Protein AF-A0A2A5F2L4-F1 (afdb_monomer_lite)

Structure (mmCIF, N/CA/C/O backbone):
data_AF-A0A2A5F2L4-F1
#
_entry.id   AF-A0A2A5F2L4-F1
#
loop_
_atom_site.group_PDB
_atom_site.id
_atom_site.type_symbol
_atom_site.label_atom_id
_atom_site.label_alt_id
_atom_site.label_comp_id
_atom_site.label_asym_id
_atom_site.label_entity_id
_atom_site.label_seq_id
_atom_site.pdbx_PDB_ins_code
_atom_site.Cartn_x
_atom_site.Cartn_y
_atom_site.Cartn_z
_atom_site.occupancy
_atom_site.B_iso_or_equiv
_atom_site.auth_seq_id
_atom_site.auth_comp_id
_atom_site.auth_asym_id
_atom_site.auth_atom_id
_atom_site.pdbx_PDB_model_num
ATOM 1 N N . MET A 1 1 ? 11.786 8.900 10.873 1.00 39.59 1 MET A N 1
ATOM 2 C CA . MET A 1 1 ? 11.672 7.468 11.215 1.00 39.59 1 MET A CA 1
ATOM 3 C C . MET A 1 1 ? 10.714 6.855 10.212 1.00 39.59 1 MET A C 1
ATOM 5 O O . MET A 1 1 ? 9.561 7.261 10.193 1.00 39.59 1 MET A O 1
ATOM 9 N N . PHE A 1 2 ? 11.208 6.007 9.309 1.00 40.28 2 PHE A N 1
ATOM 10 C CA . PHE A 1 2 ? 10.363 5.279 8.358 1.00 40.28 2 PHE A CA 1
ATOM 11 C C . PHE A 1 2 ? 9.439 4.360 9.176 1.00 40.28 2 PHE A C 1
ATOM 13 O O . PHE A 1 2 ? 9.967 3.653 10.040 1.00 40.28 2 PHE A O 1
ATOM 20 N N . PRO A 1 3 ? 8.097 4.404 9.034 1.00 48.19 3 PRO A N 1
ATOM 21 C CA . PRO A 1 3 ? 7.228 3.473 9.728 1.00 48.19 3 PRO A CA 1
ATOM 22 C C . PRO A 1 3 ? 7.641 2.070 9.309 1.00 48.19 3 PRO A C 1
ATOM 24 O O . PRO A 1 3 ? 7.512 1.709 8.142 1.00 48.19 3 PRO A O 1
ATOM 27 N N . GLN A 1 4 ? 8.177 1.306 10.260 1.00 52.31 4 GLN A N 1
ATOM 28 C CA . GLN A 1 4 ? 8.388 -0.129 10.111 1.00 52.31 4 GLN A CA 1
ATOM 29 C C . GLN A 1 4 ? 7.113 -0.669 9.460 1.00 52.31 4 GLN A C 1
ATOM 31 O O . GLN A 1 4 ? 6.025 -0.471 10.011 1.00 52.31 4 GLN A O 1
ATOM 36 N N . VAL A 1 5 ? 7.230 -1.191 8.236 1.00 53.09 5 VAL A N 1
ATOM 37 C CA . VAL A 1 5 ? 6.128 -1.847 7.526 1.00 53.09 5 VAL A CA 1
ATOM 38 C C . VAL A 1 5 ? 5.585 -2.844 8.533 1.00 53.09 5 VAL A C 1
ATOM 40 O O . VAL A 1 5 ? 6.325 -3.732 8.940 1.00 53.09 5 VAL A O 1
ATOM 43 N N . TYR A 1 6 ? 4.393 -2.547 9.056 1.00 51.50 6 TYR A N 1
ATOM 44 C CA . TYR A 1 6 ? 3.859 -3.120 10.288 1.00 51.50 6 TYR A CA 1
ATOM 45 C C . TYR A 1 6 ? 4.191 -4.615 10.375 1.00 51.50 6 TYR A C 1
ATOM 47 O O . TYR A 1 6 ? 3.823 -5.360 9.475 1.00 51.50 6 TYR A O 1
ATOM 55 N N . GLU A 1 7 ? 4.832 -5.053 11.460 1.00 47.75 7 GLU A N 1
ATOM 56 C CA . GLU A 1 7 ? 5.227 -6.453 11.729 1.00 47.75 7 GLU A CA 1
ATOM 57 C C . GLU A 1 7 ? 4.033 -7.443 11.794 1.00 47.75 7 GLU A C 1
ATOM 59 O O . GLU A 1 7 ? 4.200 -8.615 12.107 1.00 47.75 7 GLU A O 1
ATOM 64 N N . GLU A 1 8 ? 2.818 -6.982 11.484 1.00 55.34 8 GLU A N 1
ATOM 65 C CA . GLU A 1 8 ? 1.551 -7.719 11.504 1.00 55.34 8 GLU A CA 1
ATOM 66 C C . GLU A 1 8 ? 0.963 -7.964 10.095 1.00 55.34 8 GLU A C 1
ATOM 68 O O . GLU A 1 8 ? -0.243 -8.207 9.956 1.00 55.34 8 GLU A O 1
ATOM 73 N N . VAL A 1 9 ? 1.746 -7.805 9.023 1.00 65.38 9 VAL A N 1
ATOM 74 C CA . VAL A 1 9 ? 1.334 -8.146 7.647 1.00 65.38 9 VAL A CA 1
ATOM 75 C C . VAL A 1 9 ? 2.410 -8.923 6.907 1.00 65.38 9 VAL A C 1
ATOM 77 O O . VAL A 1 9 ? 3.599 -8.680 7.094 1.00 65.38 9 VAL A O 1
ATOM 80 N N . ASP A 1 10 ? 1.978 -9.805 6.009 1.00 70.12 10 ASP A N 1
ATOM 81 C CA . ASP A 1 10 ? 2.840 -10.708 5.245 1.00 70.12 10 ASP A CA 1
ATOM 82 C C . ASP A 1 10 ? 3.607 -9.994 4.113 1.00 70.12 10 ASP A C 1
ATOM 84 O O . ASP A 1 1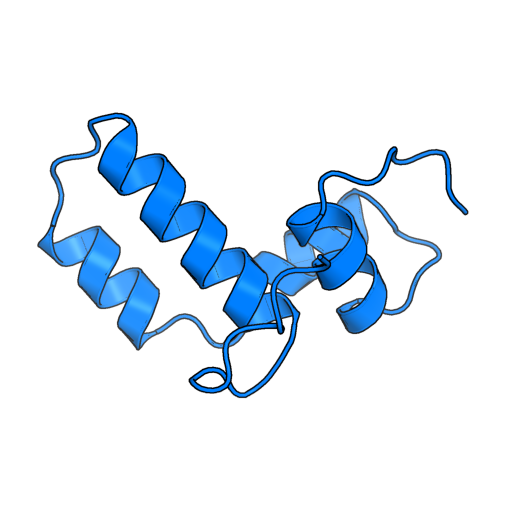0 ? 4.518 -10.569 3.512 1.00 70.12 10 ASP A O 1
ATOM 88 N N . GLY A 1 11 ? 3.298 -8.721 3.815 1.00 77.75 11 GLY A N 1
ATOM 89 C CA . GLY A 1 11 ? 4.064 -7.953 2.836 1.00 77.75 11 GLY A CA 1
ATOM 90 C C . GLY A 1 11 ? 3.677 -6.480 2.635 1.00 77.75 11 GLY A C 1
ATOM 91 O O . GLY A 1 11 ? 2.695 -5.988 3.198 1.00 77.75 11 GLY A O 1
ATOM 92 N N . PRO A 1 12 ? 4.441 -5.753 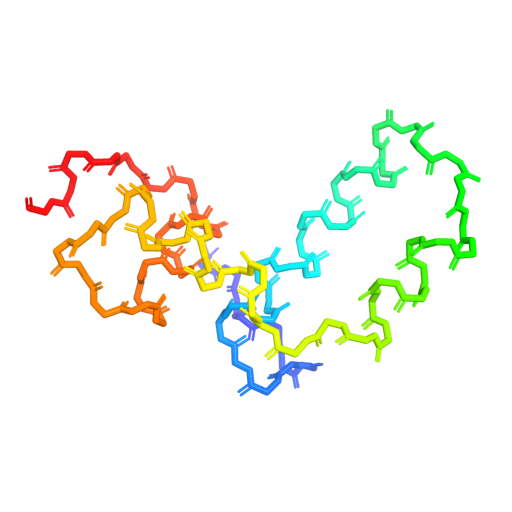1.793 1.00 81.12 12 PRO A N 1
ATOM 93 C CA . PRO A 1 12 ? 4.284 -4.309 1.603 1.00 81.12 12 PRO A CA 1
ATOM 94 C C . PRO A 1 12 ? 2.933 -3.868 1.035 1.00 81.12 12 PRO A C 1
ATOM 96 O O . PRO A 1 12 ? 2.386 -2.856 1.463 1.00 81.12 12 PRO A O 1
ATOM 99 N N . CYS A 1 13 ? 2.377 -4.626 0.089 1.00 84.81 13 CYS A N 1
ATOM 100 C CA . CYS A 1 13 ? 1.086 -4.308 -0.521 1.00 84.81 13 CYS A CA 1
ATOM 101 C C . CYS A 1 13 ? -0.072 -4.495 0.460 1.00 84.81 13 CYS A C 1
ATOM 103 O O . CYS A 1 13 ? -0.973 -3.666 0.535 1.00 84.81 13 CYS A O 1
ATOM 105 N N . GLN A 1 14 ? 0.009 -5.513 1.313 1.00 84.06 14 GLN A N 1
ATOM 106 C CA . GLN A 1 14 ? -0.946 -5.716 2.397 1.00 84.06 14 GLN A CA 1
ATOM 107 C C . GLN A 1 14 ? -0.831 -4.611 3.467 1.00 84.06 14 GLN A C 1
ATOM 109 O O . GLN A 1 14 ? -1.832 -4.154 4.023 1.00 84.06 14 GLN A O 1
ATOM 114 N N . ALA A 1 15 ? 0.384 -4.105 3.722 1.00 82.94 15 ALA A N 1
ATOM 115 C CA . ALA A 1 15 ? 0.596 -2.935 4.577 1.00 82.94 15 ALA A CA 1
ATOM 116 C C . ALA A 1 15 ? -0.068 -1.672 4.003 1.00 82.94 15 ALA A C 1
ATOM 118 O O . ALA A 1 15 ? -0.712 -0.919 4.740 1.00 82.94 15 ALA A O 1
ATOM 119 N N . LEU A 1 16 ? 0.067 -1.458 2.689 1.00 83.56 16 LEU A N 1
ATOM 120 C CA . LEU A 1 16 ? -0.601 -0.388 1.949 1.00 83.56 16 LEU A CA 1
ATOM 121 C C . LEU A 1 16 ? -2.119 -0.492 2.061 1.00 83.56 16 LEU A C 1
ATOM 123 O O . LEU A 1 16 ? -2.765 0.481 2.443 1.00 83.56 16 LEU A O 1
ATOM 127 N N . GLU A 1 17 ? -2.690 -1.666 1.826 1.00 81.06 17 GLU A N 1
ATOM 128 C CA . GLU A 1 17 ? -4.129 -1.887 1.974 1.00 81.06 17 GLU A CA 1
ATOM 129 C C . GLU A 1 17 ? -4.611 -1.589 3.398 1.00 81.06 17 GLU A C 1
ATOM 131 O O . GLU A 1 17 ? -5.584 -0.855 3.585 1.00 81.06 17 GLU A O 1
ATOM 136 N N . LYS A 1 18 ? -3.893 -2.055 4.431 1.00 79.06 18 LYS A N 1
ATOM 137 C CA . LYS A 1 18 ? -4.222 -1.709 5.823 1.00 79.06 18 LYS A CA 1
ATOM 138 C C . LYS A 1 18 ? -4.135 -0.200 6.088 1.00 79.06 18 LYS A C 1
ATOM 140 O O . LYS A 1 18 ? -4.975 0.307 6.840 1.00 79.06 18 LYS A O 1
ATOM 145 N N . LYS A 1 19 ? -3.161 0.518 5.502 1.00 79.75 19 LYS A N 1
ATOM 146 C CA . LYS A 1 19 ? -3.066 1.993 5.575 1.00 79.75 19 LYS A CA 1
ATOM 147 C C . LYS A 1 19 ? -4.293 2.632 4.926 1.00 79.75 19 LYS A C 1
ATOM 149 O O . LYS A 1 19 ? -4.971 3.405 5.594 1.00 79.75 19 LYS A O 1
ATOM 154 N N . LEU A 1 20 ? -4.638 2.237 3.700 1.00 79.19 20 LEU A N 1
ATOM 155 C CA . LEU A 1 20 ? -5.802 2.745 2.965 1.00 79.19 20 LEU A CA 1
ATOM 156 C C . LEU A 1 20 ? -7.110 2.520 3.730 1.00 79.19 20 LEU A C 1
ATOM 158 O O . LEU A 1 20 ? -7.924 3.435 3.849 1.00 79.19 20 LEU A O 1
ATOM 162 N N . VAL A 1 21 ? -7.314 1.330 4.301 1.00 76.88 21 VAL A N 1
ATOM 163 C CA . VAL A 1 21 ? -8.504 1.047 5.117 1.00 76.88 21 VAL A CA 1
ATOM 164 C C . VAL A 1 21 ? -8.523 1.911 6.378 1.00 76.88 21 VAL A C 1
ATOM 166 O O . VAL A 1 21 ? -9.564 2.469 6.731 1.00 76.88 21 VAL A O 1
ATOM 169 N N . ARG A 1 22 ? -7.383 2.048 7.066 1.00 76.00 22 ARG A N 1
ATOM 170 C CA . ARG A 1 22 ? -7.273 2.884 8.270 1.00 76.00 22 ARG A CA 1
ATOM 171 C C . ARG A 1 22 ? -7.577 4.348 7.963 1.00 76.00 22 ARG A C 1
ATOM 173 O O . ARG A 1 22 ? -8.306 4.976 8.727 1.00 76.00 22 ARG A O 1
ATOM 180 N N . ASP A 1 23 ? -7.036 4.876 6.874 1.00 75.50 23 ASP A N 1
ATOM 181 C CA . ASP A 1 23 ? -7.184 6.280 6.502 1.00 75.50 23 ASP A CA 1
ATOM 182 C C . ASP A 1 23 ? -8.627 6.572 6.049 1.00 75.50 23 ASP A C 1
ATOM 184 O O . ASP A 1 23 ? -9.219 7.556 6.488 1.00 75.50 23 ASP A O 1
ATOM 188 N N . ASN A 1 24 ? -9.269 5.654 5.315 1.00 71.31 24 ASN A N 1
ATOM 189 C CA . ASN A 1 24 ? -10.698 5.750 4.980 1.00 71.31 24 ASN A CA 1
ATOM 190 C C . ASN A 1 24 ? -11.622 5.638 6.204 1.00 71.31 24 ASN A C 1
ATOM 192 O O . ASN A 1 24 ? -12.622 6.348 6.292 1.00 71.31 24 ASN A O 1
ATOM 196 N N . THR A 1 25 ? -11.279 4.787 7.177 1.00 68.38 25 THR A N 1
ATOM 197 C CA . THR A 1 25 ? -12.044 4.673 8.432 1.00 68.38 25 THR A CA 1
ATOM 198 C C . THR A 1 25 ? -11.950 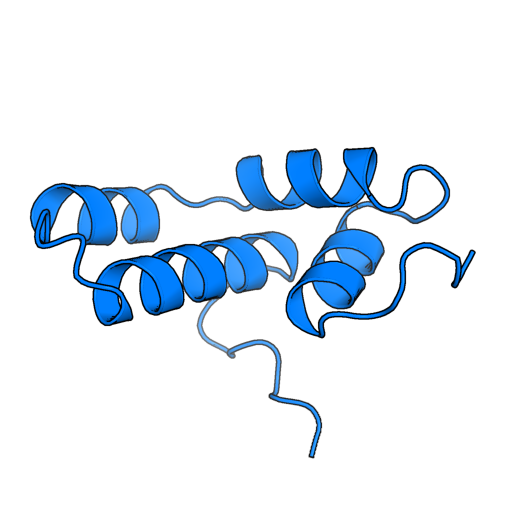5.967 9.246 1.00 68.38 25 THR A C 1
ATOM 200 O O . THR A 1 25 ? -12.944 6.420 9.806 1.00 68.38 25 THR A O 1
ATOM 203 N N . LYS A 1 26 ? -10.772 6.606 9.283 1.00 65.25 26 LYS A N 1
ATOM 204 C CA . LYS A 1 26 ? -10.574 7.905 9.949 1.00 65.25 26 LYS A CA 1
ATOM 205 C C . LYS A 1 26 ? -11.310 9.057 9.257 1.00 65.25 26 LYS A C 1
ATOM 207 O O . LYS A 1 26 ? -11.739 9.976 9.943 1.00 65.25 26 LYS A O 1
ATOM 212 N N . ASN A 1 27 ? -11.481 8.992 7.937 1.00 65.12 27 ASN A N 1
ATOM 213 C CA . ASN A 1 27 ? -12.177 10.009 7.141 1.00 65.12 27 ASN A CA 1
ATOM 214 C C . ASN A 1 27 ? -13.712 9.840 7.109 1.00 65.12 27 ASN A C 1
ATOM 216 O O . ASN A 1 27 ? -14.379 10.489 6.307 1.00 65.12 27 ASN A O 1
ATOM 220 N N . GLY A 1 28 ? -14.289 9.008 7.985 1.00 54.97 28 GLY A N 1
ATOM 221 C CA . GLY A 1 28 ? -15.740 8.948 8.200 1.00 54.97 28 GLY A CA 1
ATOM 222 C C . GLY A 1 28 ? -16.487 7.881 7.398 1.00 54.97 28 GLY A C 1
ATOM 223 O O . GLY A 1 28 ? -17.715 7.915 7.348 1.00 54.97 28 GLY A O 1
ATOM 224 N N . LEU A 1 29 ? -15.796 6.903 6.799 1.00 56.72 29 LEU A N 1
ATOM 225 C CA . LEU A 1 29 ? -16.466 5.730 6.235 1.00 56.72 29 LEU A CA 1
ATOM 226 C C . LEU A 1 29 ? -16.862 4.765 7.375 1.00 56.72 29 LEU A C 1
ATOM 228 O O . LEU A 1 29 ? -16.177 3.782 7.651 1.00 56.72 29 LEU A O 1
ATOM 232 N N . GLU A 1 30 ? -17.975 5.061 8.054 1.00 53.25 30 GLU A N 1
ATOM 233 C CA . GLU A 1 30 ? -18.543 4.329 9.208 1.00 53.25 30 GLU A CA 1
ATOM 234 C C . GLU A 1 30 ? -19.034 2.892 8.911 1.00 53.25 30 GLU A C 1
ATOM 236 O O . GLU A 1 30 ? -19.727 2.281 9.721 1.00 53.25 30 GLU A O 1
ATOM 241 N N . ASN A 1 31 ? -18.644 2.272 7.797 1.00 52.81 31 ASN A N 1
ATOM 242 C CA . ASN A 1 31 ? -18.950 0.863 7.549 1.00 52.81 31 ASN A CA 1
ATOM 243 C C . ASN A 1 31 ? -17.892 -0.031 8.209 1.00 52.81 31 ASN A C 1
ATOM 245 O O . ASN A 1 31 ? -17.108 -0.695 7.530 1.00 52.81 31 ASN A O 1
ATOM 249 N N . SER A 1 32 ? -17.881 -0.050 9.546 1.00 54.34 32 SER A N 1
ATOM 250 C CA . SER A 1 32 ? -16.926 -0.801 10.382 1.00 54.34 32 SER A CA 1
ATOM 251 C C . SER A 1 32 ? -16.846 -2.298 10.045 1.00 54.34 32 SER A C 1
ATOM 253 O O . SER A 1 32 ? -15.813 -2.930 10.245 1.00 54.34 32 SER A O 1
ATOM 255 N N . ILE A 1 33 ? -17.913 -2.876 9.488 1.00 53.84 33 ILE A N 1
ATOM 256 C CA . ILE A 1 33 ? -17.945 -4.275 9.043 1.00 53.84 33 ILE A CA 1
ATOM 257 C C . ILE A 1 33 ? -17.198 -4.443 7.714 1.00 53.84 33 ILE A C 1
ATOM 259 O O . ILE A 1 33 ? -16.431 -5.389 7.569 1.00 53.84 33 ILE A O 1
ATOM 263 N N . ILE A 1 34 ? -17.357 -3.512 6.768 1.00 58.59 34 ILE A N 1
ATOM 264 C CA . ILE A 1 34 ? -16.680 -3.561 5.462 1.00 58.59 34 ILE A CA 1
ATOM 265 C C . ILE A 1 34 ? -15.190 -3.268 5.629 1.00 58.59 34 ILE A C 1
ATOM 267 O O . ILE A 1 34 ? -14.372 -3.938 5.011 1.00 58.59 34 ILE A O 1
ATOM 271 N N . SER A 1 35 ? -14.814 -2.324 6.494 1.00 57.50 35 SER A N 1
ATOM 272 C CA . SER A 1 35 ? -13.406 -2.022 6.767 1.00 57.50 35 SER A CA 1
ATOM 273 C C . SER A 1 35 ? -12.704 -3.145 7.536 1.00 57.50 35 SER A C 1
ATOM 275 O O . SER A 1 35 ? -11.562 -3.476 7.217 1.00 57.50 35 SER A O 1
ATOM 277 N N . ASN A 1 36 ? -13.373 -3.802 8.489 1.00 57.09 36 ASN A N 1
ATOM 278 C CA . ASN A 1 36 ? -12.811 -4.981 9.157 1.00 57.09 36 ASN A CA 1
ATOM 279 C C . ASN A 1 36 ? -12.751 -6.211 8.238 1.00 57.09 36 ASN A C 1
ATOM 281 O O . ASN A 1 36 ? -11.771 -6.951 8.285 1.00 57.09 36 ASN A O 1
ATOM 285 N N . LEU A 1 37 ? -13.739 -6.403 7.359 1.00 57.31 37 LEU A N 1
ATOM 286 C CA . LEU A 1 37 ? -13.723 -7.470 6.358 1.00 57.31 37 LEU A CA 1
ATOM 287 C C . LEU A 1 37 ? -12.635 -7.231 5.303 1.00 57.31 37 LEU A C 1
ATOM 289 O O . LEU A 1 37 ? -11.861 -8.135 5.013 1.00 57.31 37 LEU A O 1
ATOM 293 N N . ALA A 1 38 ? -12.498 -6.001 4.805 1.00 61.31 38 ALA A N 1
ATOM 294 C CA . ALA A 1 38 ? -11.410 -5.609 3.914 1.00 61.31 38 ALA A CA 1
ATOM 295 C C . ALA A 1 38 ? -10.045 -5.813 4.583 1.00 61.31 38 ALA A C 1
ATOM 297 O O . ALA A 1 38 ? -9.142 -6.344 3.958 1.00 61.31 38 ALA A O 1
ATOM 298 N N . ARG A 1 39 ? -9.902 -5.492 5.877 1.00 60.03 39 ARG A N 1
ATOM 299 C CA . ARG A 1 39 ? -8.692 -5.800 6.662 1.00 60.03 39 ARG A CA 1
ATOM 300 C C . ARG A 1 39 ? -8.416 -7.294 6.822 1.00 60.03 39 ARG A C 1
ATOM 302 O O . ARG A 1 39 ? -7.251 -7.660 6.926 1.00 60.03 39 ARG A O 1
ATOM 309 N N . SER A 1 40 ? -9.457 -8.122 6.895 1.00 59.62 40 SER A N 1
ATOM 310 C CA . SER A 1 40 ? -9.350 -9.577 7.062 1.00 59.62 40 SER A CA 1
ATOM 311 C C . SER A 1 40 ? -9.119 -10.329 5.747 1.00 59.62 40 SER A C 1
ATOM 313 O O . SER A 1 40 ? -8.639 -11.455 5.800 1.00 59.62 40 SER A O 1
ATOM 315 N N . ILE A 1 41 ? -9.505 -9.752 4.604 1.00 61.00 41 ILE A N 1
ATOM 316 C CA . ILE A 1 41 ? -9.401 -10.370 3.266 1.00 61.00 41 ILE A CA 1
ATOM 317 C C . ILE A 1 41 ? -8.245 -9.769 2.446 1.00 61.00 41 ILE A C 1
ATOM 319 O O . ILE A 1 41 ? -7.793 -10.372 1.479 1.00 61.00 41 ILE A O 1
ATOM 323 N N . SER A 1 42 ? -7.753 -8.593 2.834 1.00 66.56 42 SER A N 1
ATOM 324 C CA . SER A 1 42 ? -6.594 -7.920 2.244 1.00 66.56 42 SER A CA 1
ATOM 325 C C . SER A 1 42 ? -5.382 -8.862 2.206 1.00 66.56 42 SER A C 1
ATOM 327 O O . SER A 1 42 ? -4.788 -9.147 3.244 1.00 66.56 42 SER A O 1
ATOM 329 N N . ASN A 1 43 ? -5.039 -9.354 1.011 1.00 76.25 43 ASN A N 1
ATOM 330 C CA . ASN A 1 43 ? -3.863 -10.189 0.720 1.00 76.25 43 ASN A CA 1
ATOM 331 C C . ASN A 1 43 ? -2.774 -9.417 -0.047 1.00 76.25 43 ASN A C 1
ATOM 333 O O . ASN A 1 43 ? -1.728 -9.980 -0.360 1.00 76.25 43 ASN A O 1
ATOM 337 N N . GLY A 1 44 ? -2.984 -8.126 -0.323 1.00 76.44 44 GLY A N 1
ATOM 338 C CA . GLY A 1 44 ? -2.059 -7.294 -1.086 1.00 76.44 44 GLY A CA 1
ATOM 339 C C . GLY A 1 44 ? -2.437 -7.074 -2.552 1.00 76.44 44 GLY A C 1
ATOM 340 O O . GLY A 1 44 ? -1.824 -6.205 -3.160 1.00 76.44 44 GLY A O 1
ATOM 341 N N . ASP A 1 45 ? -3.435 -7.771 -3.103 1.00 82.88 45 ASP A N 1
ATOM 342 C CA . ASP A 1 45 ? -3.818 -7.687 -4.526 1.00 82.88 45 ASP A CA 1
ATOM 343 C C . ASP A 1 45 ? -4.310 -6.290 -4.960 1.00 82.88 45 ASP A C 1
ATOM 345 O O . ASP A 1 45 ? -3.995 -5.811 -6.050 1.00 82.88 45 ASP A O 1
ATOM 349 N N . ILE A 1 46 ? -5.080 -5.603 -4.110 1.00 82.31 46 ILE A N 1
ATOM 350 C CA . ILE A 1 46 ? -5.528 -4.221 -4.353 1.00 82.31 46 ILE A CA 1
ATOM 351 C C . ILE A 1 46 ? -4.321 -3.282 -4.276 1.00 82.31 46 ILE A C 1
ATOM 353 O O . ILE A 1 46 ? -4.180 -2.379 -5.098 1.00 82.31 46 ILE A O 1
ATOM 357 N N . GLY A 1 47 ? -3.444 -3.492 -3.293 1.00 84.12 47 GLY A N 1
ATOM 358 C CA . GLY A 1 47 ? -2.213 -2.727 -3.133 1.00 84.12 47 GLY A CA 1
ATOM 359 C C . GLY A 1 47 ? -1.285 -2.875 -4.339 1.00 84.12 47 GLY A C 1
ATOM 360 O O . GLY A 1 47 ? -0.745 -1.877 -4.804 1.00 84.12 47 GLY A O 1
ATOM 361 N N . GLU A 1 48 ? -1.150 -4.093 -4.859 1.00 86.62 48 GLU A N 1
ATOM 362 C CA . GLU A 1 48 ? -0.389 -4.433 -6.063 1.00 86.62 48 GLU A CA 1
ATOM 363 C C . GLU A 1 48 ? -0.966 -3.738 -7.297 1.00 86.62 48 GLU A C 1
ATOM 365 O O . GLU A 1 48 ? -0.232 -3.029 -7.977 1.00 86.62 48 GLU A O 1
ATOM 370 N N . GLY A 1 49 ? -2.284 -3.790 -7.510 1.00 84.62 49 GLY A N 1
ATOM 371 C CA . GLY A 1 49 ? -2.918 -3.069 -8.619 1.00 84.62 49 GLY A CA 1
ATOM 372 C C . GLY A 1 49 ? -2.703 -1.549 -8.572 1.00 84.62 49 GLY A C 1
ATOM 373 O O . GLY A 1 49 ? -2.434 -0.929 -9.598 1.00 84.62 49 GLY A O 1
ATOM 374 N N . ILE A 1 50 ? -2.773 -0.935 -7.385 1.00 86.31 50 ILE A N 1
ATOM 375 C CA . ILE A 1 50 ? -2.502 0.506 -7.215 1.00 86.31 50 ILE A CA 1
ATOM 376 C C . ILE A 1 50 ? -1.021 0.820 -7.469 1.00 86.31 50 ILE A C 1
ATOM 378 O O . ILE A 1 50 ? -0.692 1.857 -8.046 1.00 86.31 50 ILE A O 1
ATOM 382 N N . ALA A 1 51 ? -0.124 -0.051 -7.008 1.00 87.12 51 ALA A N 1
ATOM 383 C CA . ALA A 1 51 ? 1.310 0.103 -7.191 1.00 87.12 51 ALA A CA 1
ATOM 384 C C . ALA A 1 51 ? 1.722 -0.024 -8.659 1.00 87.12 51 ALA A C 1
ATOM 386 O O . ALA A 1 51 ? 2.529 0.779 -9.116 1.00 87.12 51 ALA A O 1
ATOM 387 N N . ASP A 1 52 ? 1.152 -0.979 -9.386 1.00 89.19 52 ASP A N 1
ATOM 388 C CA . ASP A 1 52 ? 1.446 -1.206 -10.800 1.00 89.19 52 ASP A CA 1
ATOM 389 C C . ASP A 1 52 ? 0.934 -0.057 -11.681 1.00 89.19 52 ASP A C 1
ATOM 391 O O . ASP A 1 52 ? 1.589 0.306 -12.656 1.00 89.19 52 ASP A O 1
ATOM 395 N N . ASP A 1 53 ? -0.198 0.559 -11.322 1.00 87.94 53 ASP A N 1
ATOM 396 C CA . ASP A 1 53 ? -0.741 1.729 -12.026 1.00 87.94 53 ASP A CA 1
ATOM 397 C C . ASP A 1 53 ? 0.122 2.985 -11.806 1.00 87.94 53 ASP A C 1
ATOM 399 O O . ASP A 1 53 ? 0.485 3.677 -12.757 1.00 87.94 53 ASP A O 1
ATOM 403 N N . LYS A 1 54 ? 0.516 3.256 -10.552 1.00 86.19 54 LYS A N 1
ATOM 404 C CA . LYS A 1 54 ? 1.311 4.446 -10.191 1.00 86.19 54 LYS A CA 1
ATOM 405 C C . LYS A 1 54 ? 2.799 4.317 -10.506 1.00 86.19 54 LYS A C 1
ATOM 407 O O . LYS A 1 54 ? 3.452 5.308 -10.816 1.00 86.19 54 LYS A O 1
ATOM 412 N N . PHE A 1 55 ? 3.347 3.111 -10.401 1.00 88.56 55 PHE A N 1
ATOM 413 C CA . PHE A 1 55 ? 4.769 2.825 -10.572 1.00 88.56 55 PHE A CA 1
ATOM 414 C C . PHE A 1 55 ? 4.988 1.624 -11.506 1.00 88.56 55 PHE A C 1
ATOM 416 O O . PHE A 1 55 ? 5.602 0.636 -11.102 1.00 88.56 55 PHE A O 1
ATOM 423 N N . PRO A 1 56 ? 4.588 1.711 -12.789 1.00 86.75 56 PRO A N 1
ATOM 424 C CA . PRO A 1 56 ? 4.610 0.576 -13.722 1.00 86.75 56 PRO A CA 1
ATOM 425 C C . PRO A 1 56 ? 6.016 0.033 -14.022 1.00 86.75 56 PRO A C 1
ATOM 427 O O . PRO A 1 56 ? 6.172 -1.052 -14.578 1.00 86.75 56 PRO A O 1
ATOM 430 N N . LYS A 1 57 ? 7.062 0.802 -13.696 1.00 88.44 57 LYS A N 1
ATOM 431 C CA . LYS A 1 57 ? 8.467 0.407 -13.874 1.00 88.44 57 LYS A CA 1
ATOM 432 C C . LYS A 1 57 ? 9.071 -0.263 -12.639 1.00 88.44 57 LYS A C 1
ATOM 434 O O . LYS A 1 57 ? 10.194 -0.762 -12.719 1.00 88.44 57 LYS A O 1
ATOM 439 N N . LEU A 1 58 ? 8.383 -0.231 -11.498 1.00 84.88 58 LEU A N 1
ATOM 440 C CA . LEU A 1 58 ? 8.871 -0.813 -10.254 1.00 84.88 58 LEU A CA 1
ATOM 441 C C . LEU A 1 58 ? 8.224 -2.181 -10.030 1.00 84.88 58 LEU A C 1
ATOM 443 O O . LEU A 1 58 ? 7.056 -2.368 -10.353 1.00 84.88 58 LEU A O 1
ATOM 447 N N . PRO A 1 59 ? 8.943 -3.142 -9.424 1.00 87.06 59 PRO A N 1
ATOM 448 C CA . PRO A 1 59 ? 8.306 -4.348 -8.916 1.00 87.06 59 PRO A CA 1
ATOM 449 C C . PRO A 1 59 ? 7.205 -3.973 -7.923 1.00 87.06 59 PRO A C 1
ATOM 451 O O . PRO A 1 59 ? 7.430 -3.122 -7.057 1.00 87.06 59 PRO A O 1
ATOM 454 N N . SER A 1 60 ? 6.065 -4.655 -7.974 1.00 83.81 60 SER A N 1
ATOM 455 C CA . SER A 1 60 ? 4.853 -4.270 -7.243 1.00 83.81 60 SER A CA 1
ATOM 456 C C . SER A 1 60 ? 5.079 -4.096 -5.744 1.00 83.81 60 SER A C 1
ATOM 458 O O . SER A 1 60 ? 4.610 -3.136 -5.149 1.00 83.81 60 SER A O 1
ATOM 460 N N . ARG A 1 61 ? 5.920 -4.929 -5.116 1.00 83.62 61 ARG A N 1
ATOM 461 C CA . ARG A 1 61 ? 6.295 -4.766 -3.695 1.00 83.62 61 ARG A CA 1
ATOM 462 C C . ARG A 1 61 ? 6.976 -3.427 -3.396 1.00 83.62 61 ARG A C 1
ATOM 464 O O . ARG A 1 61 ? 6.742 -2.854 -2.335 1.00 83.62 61 ARG A O 1
ATOM 471 N N . VAL A 1 62 ? 7.827 -2.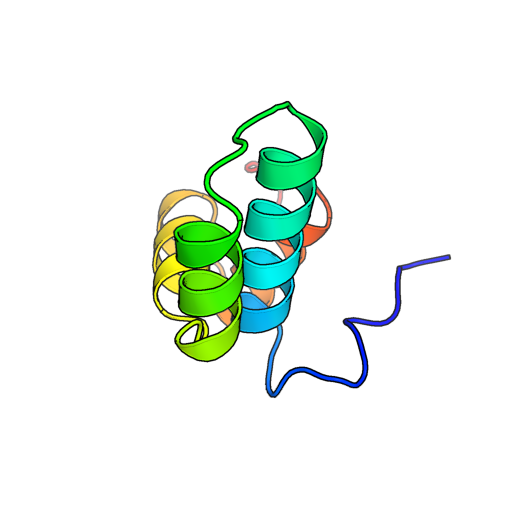948 -4.301 1.00 85.69 62 VAL A N 1
ATOM 472 C CA . VAL A 1 62 ? 8.513 -1.654 -4.180 1.00 85.69 62 VAL A CA 1
ATOM 473 C C . VAL A 1 62 ? 7.542 -0.520 -4.491 1.00 85.69 62 VAL A C 1
ATOM 475 O O . VAL A 1 62 ? 7.504 0.449 -3.739 1.00 85.69 62 VAL A O 1
ATOM 478 N N . GLY A 1 63 ? 6.704 -0.670 -5.521 1.00 87.62 63 GLY A N 1
ATOM 479 C CA . GLY A 1 63 ? 5.633 0.284 -5.816 1.00 87.62 63 GLY A CA 1
ATOM 480 C C . GLY A 1 63 ? 4.662 0.441 -4.640 1.00 87.62 63 GLY A C 1
ATOM 481 O O . GLY A 1 63 ? 4.351 1.556 -4.240 1.00 87.62 63 GLY A O 1
ATOM 482 N N . CYS A 1 64 ? 4.278 -0.651 -3.978 1.00 86.69 64 CYS A N 1
ATOM 483 C CA . CYS A 1 64 ? 3.422 -0.624 -2.794 1.00 86.69 64 CYS A CA 1
ATOM 484 C C . CYS A 1 64 ? 4.058 0.142 -1.632 1.00 86.69 64 CYS A C 1
ATOM 486 O O . CYS A 1 64 ? 3.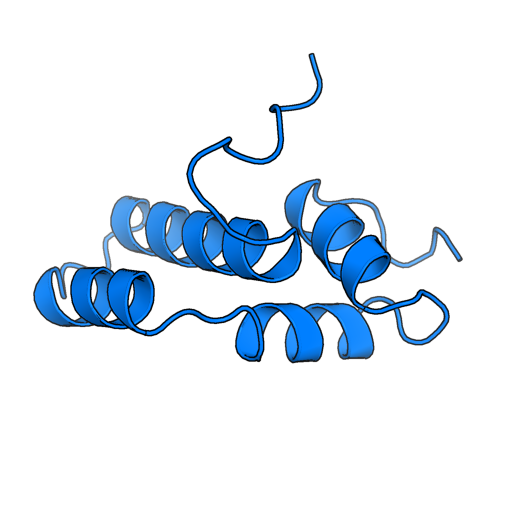361 0.871 -0.929 1.00 86.69 64 CYS A O 1
ATOM 488 N N . LEU A 1 65 ? 5.377 0.015 -1.434 1.00 86.81 65 LEU A N 1
ATOM 489 C CA . LEU A 1 65 ? 6.102 0.861 -0.482 1.00 86.81 65 LEU A CA 1
ATOM 490 C C . LEU A 1 65 ? 6.077 2.320 -0.930 1.00 86.81 65 LEU A C 1
ATOM 492 O O . LEU A 1 65 ? 5.766 3.187 -0.122 1.00 86.81 65 LEU A O 1
ATOM 496 N N . ALA A 1 66 ? 6.362 2.598 -2.199 1.00 86.06 66 ALA A N 1
ATOM 497 C CA . ALA A 1 66 ? 6.364 3.955 -2.726 1.00 86.06 66 ALA A CA 1
ATOM 498 C C . ALA A 1 66 ? 5.009 4.649 -2.508 1.00 86.06 66 ALA A C 1
ATOM 500 O O . ALA A 1 66 ? 4.968 5.746 -1.956 1.00 86.06 66 ALA A O 1
ATOM 501 N N . VAL A 1 67 ? 3.900 3.960 -2.790 1.00 85.50 67 VAL A N 1
ATOM 502 C CA . VAL A 1 67 ? 2.546 4.446 -2.485 1.00 85.50 67 VAL A CA 1
ATOM 503 C C . VAL A 1 67 ? 2.315 4.552 -0.972 1.00 85.50 67 VAL A C 1
ATOM 505 O O . VAL A 1 67 ? 1.774 5.547 -0.499 1.00 85.50 67 VAL A O 1
ATOM 508 N N . TYR A 1 68 ? 2.747 3.573 -0.169 1.00 85.12 68 TYR A N 1
ATOM 509 C CA . TYR A 1 68 ? 2.604 3.625 1.294 1.00 85.12 68 TYR A CA 1
ATOM 510 C C . TYR A 1 68 ? 3.292 4.853 1.905 1.00 85.12 68 TYR A C 1
ATOM 512 O O . TYR A 1 68 ? 2.824 5.390 2.910 1.00 85.12 68 TYR A O 1
ATOM 520 N N . TYR A 1 69 ? 4.394 5.297 1.312 1.00 85.69 69 TYR A N 1
ATOM 521 C CA . TYR A 1 69 ? 5.176 6.447 1.752 1.00 85.69 69 TYR A CA 1
ATOM 522 C C . TYR A 1 69 ? 4.827 7.754 1.039 1.00 85.69 69 TYR A C 1
ATOM 524 O O . TYR A 1 69 ? 5.455 8.768 1.337 1.00 85.69 69 TYR A O 1
ATOM 532 N N . ASP A 1 70 ? 3.840 7.732 0.140 1.00 84.75 70 ASP A N 1
ATOM 533 C CA . ASP A 1 70 ? 3.458 8.875 -0.690 1.00 84.75 70 ASP A CA 1
ATOM 534 C C . ASP A 1 70 ? 4.668 9.455 -1.466 1.00 84.75 70 ASP A C 1
ATOM 536 O O . ASP A 1 70 ? 4.838 10.669 -1.587 1.00 84.75 70 ASP A O 1
ATOM 540 N N . ILE A 1 71 ? 5.541 8.568 -1.970 1.00 85.12 71 ILE A N 1
ATOM 541 C CA . ILE A 1 71 ? 6.665 8.919 -2.853 1.00 85.12 71 ILE A CA 1
ATOM 542 C C . ILE A 1 71 ? 6.094 9.455 -4.177 1.00 85.12 71 ILE A C 1
ATOM 544 O O . ILE A 1 71 ? 5.103 8.910 -4.668 1.00 85.12 71 ILE A O 1
ATOM 548 N N . PRO A 1 72 ? 6.675 10.515 -4.765 1.00 82.06 72 PRO A N 1
ATOM 549 C CA . PRO A 1 72 ? 6.186 11.051 -6.030 1.00 82.06 72 PRO A CA 1
ATOM 550 C C . PRO A 1 72 ? 6.383 10.055 -7.190 1.00 82.06 72 PRO A C 1
ATOM 552 O O . PRO A 1 72 ? 7.329 9.274 -7.215 1.00 82.06 72 PRO A O 1
ATOM 555 N N . GLU A 1 73 ? 5.448 10.050 -8.140 1.00 74.12 73 GLU A N 1
ATOM 556 C CA . GLU A 1 73 ? 5.348 9.042 -9.217 1.00 74.12 73 GLU A CA 1
ATOM 557 C C . GLU A 1 73 ? 6.466 9.149 -10.271 1.00 74.12 73 GLU A C 1
ATOM 559 O O . GLU A 1 73 ? 6.707 8.220 -11.037 1.00 74.12 73 GLU A O 1
ATOM 564 N N . ASP A 1 74 ? 7.191 10.26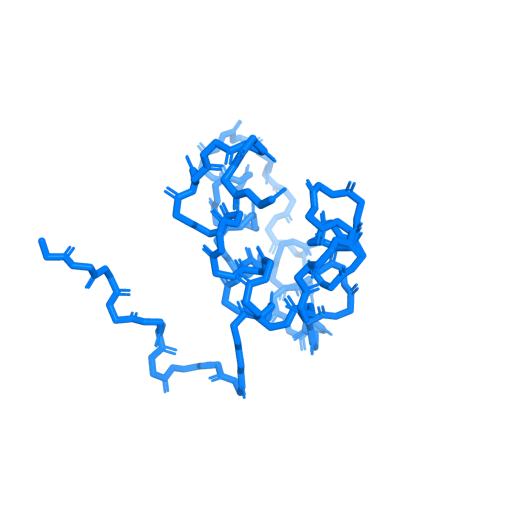9 -10.292 1.00 72.19 74 ASP A N 1
ATOM 565 C CA . ASP A 1 74 ? 8.347 10.520 -11.159 1.00 72.19 74 ASP A CA 1
ATOM 566 C C . ASP A 1 74 ? 9.654 9.894 -10.640 1.00 72.19 74 ASP A C 1
ATOM 568 O O . ASP A 1 74 ? 10.704 9.999 -11.278 1.00 72.19 74 ASP A O 1
ATOM 572 N N . TRP A 1 75 ? 9.598 9.208 -9.499 1.00 63.06 75 TRP A N 1
ATOM 573 C CA . TRP A 1 75 ? 10.720 8.503 -8.886 1.00 63.06 75 TRP A CA 1
ATOM 574 C C . TRP A 1 75 ? 10.959 7.129 -9.554 1.00 63.06 75 TRP A C 1
ATOM 576 O O . TRP A 1 75 ? 10.880 6.084 -8.903 1.00 63.06 75 TRP A O 1
ATOM 586 N N . GLY A 1 76 ? 11.221 7.118 -10.873 1.00 54.41 76 GLY A N 1
ATOM 587 C CA . GLY A 1 76 ? 11.405 5.892 -11.677 1.00 54.41 76 GLY A CA 1
ATOM 588 C C . GLY A 1 76 ? 11.844 6.081 -13.130 1.00 54.41 76 GLY A C 1
ATOM 589 O O . GLY A 1 76 ? 10.993 6.398 -14.000 1.00 54.41 76 GLY A O 1
#

Sequence (76 aa):
MFPQVYEEVDGPCQALEKKLVRDNTKNGLENSIISNLARSISNGDIGEGIADDKFPKLPSRVGCLAVYYDIPEDWG

Radius of gyration: 12.43 Å; chains: 1; bounding box: 31×22×26 Å

Foldseek 3Di:
DQPPLPPPAPALLLSLQLVVLVVVVVVPPPPPVVSVVSNVPRNNPVLLVQLCVLAVPDRSRVSSSCVSVVPHSVPD

pLDDT: mean 72.61, std 13.98, range [39.59, 89.19]

Secondary structure (DSSP, 8-state):
------TTSSSHHHHHHHHHHHHHHHTT---HHHHHHHHHH--SHHHHHHHHHH-TTS-HHHHHHHHHTT--TT--